Protein AF-A0A927MH63-F1 (afdb_monomer_lite)

InterPro domains:
  IPR002932 Glutamate synthase domain [PF01645] (1-53)
  IPR013785 Aldolase-type TIM barrel [G3DSA:3.20.20.70] (1-74)

Radius of gyration: 19.99 Å; chains: 1; bounding box: 39×19×53 Å

Structure (mmCIF, N/CA/C/O backbone):
data_AF-A0A927MH63-F1
#
_entry.id   AF-A0A927MH63-F1
#
loop_
_atom_site.group_PDB
_atom_site.id
_atom_site.type_symbol
_atom_site.label_atom_id
_atom_site.label_alt_id
_atom_site.label_comp_id
_atom_site.label_asym_id
_atom_site.label_entity_id
_atom_site.label_seq_id
_atom_site.pdbx_PDB_ins_code
_atom_site.Cartn_x
_atom_site.Cartn_y
_atom_site.Cartn_z
_atom_site.occupancy
_atom_site.B_iso_or_equiv
_atom_site.auth_seq_id
_atom_site.auth_comp_id
_atom_site.auth_asym_id
_atom_site.auth_atom_id
_atom_site.pdbx_PDB_model_num
ATOM 1 N N . MET A 1 1 ? -15.089 -7.056 2.604 1.00 74.25 1 MET A N 1
ATOM 2 C CA . MET A 1 1 ? -15.127 -5.887 3.516 1.00 74.25 1 MET A CA 1
ATOM 3 C C . MET A 1 1 ? -16.566 -5.680 3.969 1.00 74.25 1 MET A C 1
ATOM 5 O O . MET A 1 1 ? -17.459 -6.029 3.214 1.00 74.25 1 MET A O 1
ATOM 9 N N . ALA A 1 2 ? -16.804 -5.166 5.181 1.00 90.69 2 ALA A N 1
ATOM 10 C CA . ALA A 1 2 ? -18.171 -5.010 5.701 1.00 90.69 2 ALA A CA 1
ATOM 11 C C . ALA A 1 2 ? -18.909 -3.778 5.136 1.00 90.69 2 ALA A C 1
ATOM 13 O O . ALA A 1 2 ? -20.128 -3.795 5.068 1.00 90.69 2 ALA A O 1
ATOM 14 N N . HIS A 1 3 ? -18.184 -2.732 4.711 1.00 93.44 3 HIS A N 1
ATOM 15 C CA . HIS A 1 3 ? -18.739 -1.500 4.115 1.00 93.44 3 HIS A CA 1
ATOM 16 C C . HIS A 1 3 ? -19.757 -0.737 4.992 1.00 93.44 3 HIS A C 1
ATOM 18 O O . HIS A 1 3 ? -20.618 -0.030 4.480 1.00 93.44 3 HIS A O 1
ATOM 24 N N . ARG A 1 4 ? -19.630 -0.831 6.323 1.00 94.94 4 ARG A N 1
ATOM 25 C CA . ARG A 1 4 ? -20.518 -0.173 7.305 1.00 94.94 4 ARG A CA 1
ATOM 26 C C . ARG A 1 4 ? -19.838 0.931 8.116 1.00 94.94 4 ARG A C 1
ATOM 28 O O . ARG A 1 4 ? -20.246 1.239 9.222 1.00 94.94 4 ARG A O 1
ATOM 35 N N . CYS A 1 5 ? -18.769 1.530 7.595 1.00 96.31 5 CYS A N 1
ATOM 36 C CA . CYS A 1 5 ? -17.941 2.460 8.375 1.00 96.31 5 CYS A CA 1
ATOM 37 C C . CYS A 1 5 ? -18.719 3.678 8.908 1.00 96.31 5 CYS A C 1
ATOM 39 O O . CYS A 1 5 ? -18.384 4.201 9.959 1.00 96.31 5 CYS A O 1
ATOM 41 N N . HIS A 1 6 ? -19.753 4.121 8.190 1.00 96.00 6 HIS A N 1
ATOM 42 C CA . HIS A 1 6 ? -20.575 5.276 8.557 1.00 96.00 6 HIS A CA 1
ATOM 43 C C . HIS A 1 6 ? -21.637 4.969 9.626 1.00 96.00 6 HIS A C 1
ATOM 45 O O . HIS A 1 6 ? -22.292 5.893 10.094 1.00 96.00 6 HIS A O 1
ATOM 51 N N . THR A 1 7 ? -21.848 3.697 9.986 1.00 96.44 7 THR A N 1
ATOM 52 C CA . THR A 1 7 ? -22.892 3.290 10.942 1.00 96.44 7 THR A CA 1
ATOM 53 C C . THR A 1 7 ? -22.371 3.128 12.367 1.00 96.44 7 THR A C 1
ATOM 55 O O . THR A 1 7 ? -23.126 2.687 13.223 1.00 96.44 7 THR A O 1
ATOM 58 N N . ASP A 1 8 ? -21.085 3.405 12.606 1.00 96.19 8 ASP A N 1
ATOM 59 C CA . ASP A 1 8 ? -20.368 3.146 13.867 1.00 96.19 8 ASP A CA 1
ATOM 60 C C . ASP A 1 8 ? -20.259 1.659 14.273 1.00 96.19 8 ASP A C 1
ATOM 62 O O . ASP A 1 8 ? -19.646 1.330 15.277 1.00 96.19 8 ASP A O 1
ATOM 66 N N . ASP A 1 9 ? -20.777 0.732 13.463 1.00 96.00 9 ASP A N 1
ATOM 67 C CA . ASP A 1 9 ? -20.860 -0.704 13.779 1.00 96.00 9 ASP A CA 1
ATOM 68 C C .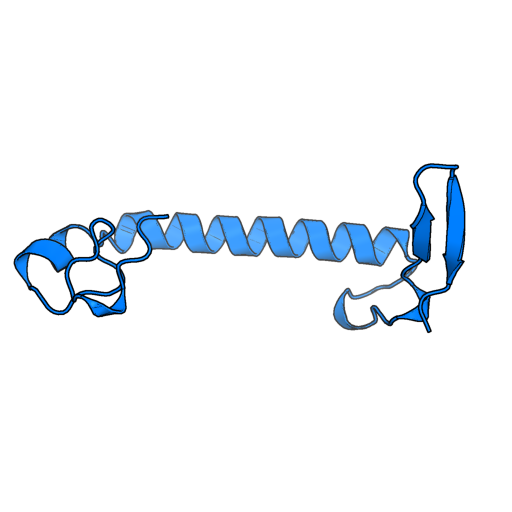 ASP A 1 9 ? -19.831 -1.512 12.967 1.00 96.00 9 ASP A C 1
ATOM 70 O O . ASP A 1 9 ? -20.142 -2.443 12.218 1.00 96.00 9 ASP A O 1
ATOM 74 N N . CYS A 1 10 ? -18.567 -1.077 13.008 1.00 95.56 10 CYS A N 1
ATOM 75 C CA . CYS A 1 10 ? -17.490 -1.731 12.271 1.00 95.56 10 CYS A CA 1
ATOM 76 C C . CYS A 1 10 ? -17.074 -3.044 12.964 1.00 95.56 10 CYS A C 1
ATOM 78 O O . CYS A 1 10 ? -16.400 -2.993 13.996 1.00 95.56 10 CYS A O 1
ATOM 80 N N . PRO A 1 11 ? -17.308 -4.229 12.361 1.00 93.94 11 PRO A N 1
ATOM 81 C CA . PRO A 1 11 ? -16.986 -5.508 13.006 1.00 93.94 11 PRO A CA 1
ATOM 82 C C . PRO A 1 11 ? -15.475 -5.759 13.132 1.00 93.94 11 PRO A C 1
ATOM 84 O O . PRO A 1 11 ? -15.038 -6.607 13.900 1.00 93.94 11 PRO A O 1
ATOM 87 N N . ALA A 1 12 ? -14.656 -5.027 12.370 1.00 93.31 12 ALA A N 1
ATOM 88 C CA . ALA A 1 12 ? -13.197 -5.097 12.448 1.00 93.31 12 ALA A CA 1
ATOM 89 C C . ALA A 1 12 ? -12.600 -4.154 13.510 1.00 93.31 12 ALA A C 1
ATOM 91 O O . ALA A 1 12 ? -11.369 -4.106 13.639 1.00 93.31 12 ALA A O 1
ATOM 92 N N . ALA A 1 13 ? -13.452 -3.404 14.222 1.00 95.25 13 ALA A N 1
ATOM 93 C CA . ALA A 1 13 ? -13.087 -2.425 15.242 1.00 95.25 13 ALA A CA 1
ATOM 94 C C . ALA A 1 13 ? -12.249 -1.235 14.736 1.00 95.25 13 ALA A C 1
ATOM 96 O O . ALA A 1 13 ? -11.558 -0.588 15.515 1.00 95.25 13 ALA A O 1
ATOM 97 N N . VAL A 1 14 ? -12.266 -0.959 13.426 1.00 95.00 14 VAL A N 1
ATOM 98 C CA . VAL A 1 14 ? -11.453 0.116 12.824 1.00 95.00 14 VAL A CA 1
ATOM 99 C C . VAL A 1 14 ? -12.189 1.456 12.851 1.00 95.00 14 VAL A C 1
ATOM 101 O O . VAL A 1 14 ? -11.642 2.446 13.317 1.00 95.00 14 VAL A O 1
ATOM 104 N N . ALA A 1 15 ? -13.425 1.491 12.350 1.00 96.69 15 ALA A N 1
ATOM 105 C CA . ALA A 1 15 ? -14.239 2.702 12.238 1.00 96.69 15 ALA A CA 1
ATOM 106 C C . ALA A 1 15 ? -15.442 2.616 13.190 1.00 96.69 15 ALA A C 1
ATOM 108 O O . ALA A 1 15 ? -16.554 2.332 12.753 1.00 96.69 15 ALA A O 1
ATOM 109 N N . THR A 1 16 ? -15.180 2.751 14.491 1.00 96.69 16 THR A N 1
ATOM 110 C CA . THR A 1 16 ? -16.187 2.693 15.563 1.00 96.69 16 THR A CA 1
ATOM 111 C C . THR A 1 16 ? -15.756 3.547 16.755 1.00 96.69 16 THR A C 1
ATOM 113 O O . THR A 1 16 ? -14.574 3.571 17.118 1.00 96.69 16 THR A O 1
ATOM 116 N N . THR A 1 17 ? -16.713 4.201 17.402 1.00 96.31 17 THR A N 1
ATOM 117 C CA . THR A 1 17 ? -16.569 4.892 18.687 1.00 96.31 17 THR A CA 1
ATOM 118 C C . THR A 1 17 ? -17.149 4.092 19.856 1.00 96.31 17 THR A C 1
ATOM 120 O O . THR A 1 17 ? -16.848 4.403 21.010 1.00 96.31 17 THR A O 1
ATOM 123 N N . ASP A 1 18 ? -17.891 3.008 19.587 1.00 97.06 18 ASP A N 1
ATOM 124 C CA . ASP A 1 18 ? -18.326 2.055 20.612 1.00 97.06 18 ASP A CA 1
ATOM 125 C C . ASP A 1 18 ? -17.113 1.393 21.295 1.00 97.06 18 ASP A C 1
ATOM 127 O O . ASP A 1 18 ? -16.336 0.655 20.677 1.00 97.06 18 ASP A O 1
ATOM 131 N N . LYS A 1 19 ? -16.981 1.624 22.608 1.00 96.44 19 LYS A N 1
ATOM 132 C CA . LYS A 1 19 ? -15.898 1.091 23.450 1.00 96.44 19 LYS A CA 1
ATOM 133 C C . LYS A 1 19 ? -15.837 -0.437 23.480 1.00 96.44 19 LYS A C 1
ATOM 135 O O . LYS A 1 19 ? -14.753 -0.977 23.682 1.00 96.4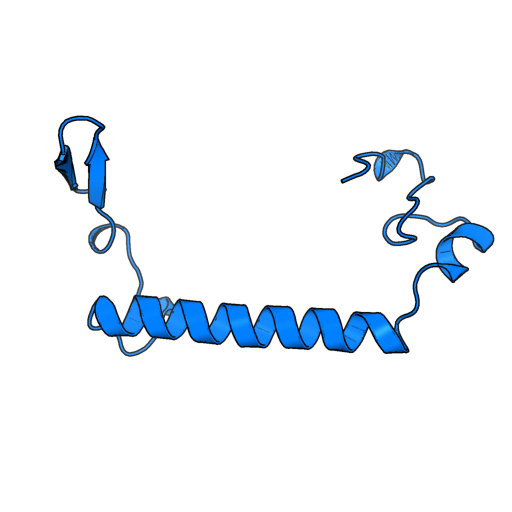4 19 LYS A O 1
ATOM 140 N N . LYS A 1 20 ? -16.963 -1.140 23.326 1.00 96.19 20 LYS A N 1
ATOM 141 C CA . LYS A 1 20 ? -17.002 -2.608 23.257 1.00 96.19 20 LYS A CA 1
ATOM 142 C C . LYS A 1 20 ? -16.417 -3.087 21.937 1.00 96.19 20 LYS A C 1
ATOM 144 O O . LYS A 1 20 ? -15.569 -3.972 21.943 1.00 96.19 20 LYS A O 1
ATOM 149 N N . LEU A 1 21 ? -16.817 -2.476 20.820 1.00 96.19 21 LEU A N 1
ATOM 150 C CA . LEU A 1 21 ? -16.301 -2.848 19.502 1.00 96.19 21 LEU A CA 1
ATOM 151 C C . LEU A 1 21 ? -14.808 -2.529 19.379 1.00 96.19 21 LEU A C 1
ATOM 153 O O . LEU A 1 21 ? -14.058 -3.365 18.883 1.00 96.19 21 LEU A O 1
ATOM 157 N N . GLN A 1 22 ? -14.349 -1.385 19.900 1.00 95.75 22 GLN A N 1
ATOM 158 C CA . GLN A 1 22 ? -12.933 -0.983 19.875 1.00 95.75 22 GLN A CA 1
ATOM 159 C C . GLN A 1 22 ? -11.977 -2.014 20.499 1.00 95.75 22 GLN A C 1
ATOM 161 O O . GLN A 1 22 ? -10.824 -2.098 20.080 1.00 95.75 22 GLN A O 1
ATOM 166 N N . GLN A 1 23 ? -12.443 -2.854 21.432 1.00 94.12 23 GLN A N 1
ATOM 167 C CA . GLN A 1 23 ? -11.633 -3.933 22.019 1.00 94.12 23 GLN A CA 1
ATOM 168 C C . GLN A 1 23 ? -11.172 -4.969 20.979 1.00 94.12 23 GLN A C 1
ATOM 170 O O . GLN A 1 23 ? -10.164 -5.640 21.186 1.00 94.12 23 GLN A O 1
ATOM 175 N N . GLY A 1 24 ? -11.851 -5.073 19.830 1.00 94.25 24 GLY A N 1
ATOM 176 C CA . GLY A 1 24 ? -11.426 -5.919 18.710 1.00 94.25 24 GLY A CA 1
ATOM 177 C C . GLY A 1 24 ? -10.215 -5.380 17.928 1.00 94.25 24 GLY A C 1
ATOM 178 O O . GLY A 1 24 ? -9.674 -6.067 17.051 1.00 94.25 24 GLY A O 1
ATOM 179 N N . LEU A 1 25 ? -9.765 -4.147 18.195 1.00 94.88 25 LEU A N 1
ATOM 180 C CA . LEU A 1 25 ? -8.575 -3.563 17.577 1.00 94.88 25 LEU A CA 1
ATOM 181 C C . LEU A 1 25 ? -7.326 -3.867 18.411 1.00 94.88 25 LEU A C 1
ATOM 183 O O . LEU A 1 25 ? -6.851 -3.046 19.189 1.00 94.88 25 LEU A O 1
ATOM 187 N N . VAL A 1 26 ? -6.746 -5.047 18.195 1.00 95.50 26 VAL A N 1
ATOM 188 C CA . VAL A 1 26 ? -5.495 -5.447 18.856 1.00 95.50 26 VAL A CA 1
ATOM 189 C C . VAL A 1 26 ? -4.293 -4.826 18.136 1.00 95.50 26 VAL A C 1
ATOM 191 O O . VAL A 1 26 ? -3.789 -5.374 17.154 1.00 95.50 26 VAL A O 1
ATOM 194 N N . VAL A 1 27 ? -3.845 -3.656 18.601 1.00 94.81 27 VAL A N 1
ATOM 195 C CA . VAL A 1 27 ? -2.730 -2.894 17.996 1.00 94.81 27 VAL A CA 1
ATOM 196 C C . VAL A 1 27 ? -1.425 -3.690 18.000 1.00 94.81 27 VAL A C 1
ATOM 198 O O . VAL A 1 27 ? -0.710 -3.698 16.999 1.00 94.81 27 VAL A O 1
ATOM 201 N N . GLU A 1 28 ? -1.148 -4.403 19.092 1.00 96.69 28 GLU A N 1
ATOM 202 C CA . GLU A 1 28 ? 0.081 -5.182 19.260 1.00 96.69 28 GLU A CA 1
ATOM 203 C C . GLU A 1 28 ? 0.248 -6.292 18.216 1.00 96.69 28 GLU A C 1
ATOM 205 O O . GLU A 1 28 ? 1.373 -6.598 17.841 1.00 96.69 28 GLU A O 1
ATOM 210 N N . ASP A 1 29 ? -0.850 -6.828 17.683 1.00 95.06 29 ASP A N 1
ATOM 211 C CA . ASP A 1 29 ? -0.836 -7.778 16.567 1.00 95.06 29 ASP A CA 1
ATOM 212 C C . ASP A 1 29 ? -0.861 -7.045 15.213 1.00 95.06 29 ASP A C 1
ATOM 214 O O . ASP A 1 29 ? 0.010 -7.206 14.351 1.00 95.06 29 ASP A O 1
ATOM 218 N N . LYS A 1 30 ? -1.843 -6.151 15.030 1.00 94.81 30 LYS A N 1
ATOM 219 C CA . LYS A 1 30 ? -2.108 -5.508 13.735 1.00 94.81 30 LYS A CA 1
ATOM 220 C C . LYS A 1 30 ? -0.956 -4.622 13.250 1.00 94.81 30 LYS A C 1
ATOM 222 O O . LYS A 1 30 ? -0.806 -4.474 12.036 1.00 94.81 30 LYS A O 1
ATOM 227 N N . LYS A 1 31 ? -0.106 -4.091 14.138 1.00 97.12 31 LYS A N 1
ATOM 228 C CA . LYS A 1 31 ? 1.083 -3.316 13.743 1.00 97.12 31 LYS A CA 1
ATOM 229 C C . LYS A 1 31 ? 2.036 -4.121 12.856 1.00 97.12 31 LYS A C 1
ATOM 231 O O . LYS A 1 31 ? 2.492 -3.605 11.842 1.00 97.12 31 LYS A O 1
ATOM 236 N N . PHE A 1 32 ? 2.260 -5.402 13.158 1.00 98.19 32 PHE A N 1
ATOM 237 C CA . PHE A 1 32 ? 3.138 -6.258 12.354 1.00 98.19 32 PHE A CA 1
ATOM 238 C C . PHE A 1 32 ? 2.541 -6.549 10.979 1.00 98.19 32 PHE A C 1
ATOM 240 O O . PHE A 1 32 ? 3.260 -6.580 9.983 1.00 98.19 32 PHE A O 1
ATOM 247 N N . ARG A 1 33 ? 1.213 -6.683 10.896 1.00 97.12 33 ARG A N 1
ATOM 248 C CA . ARG A 1 33 ? 0.509 -6.841 9.616 1.00 97.12 33 ARG A CA 1
ATOM 249 C C . ARG A 1 33 ? 0.684 -5.616 8.720 1.00 97.12 33 ARG A C 1
ATOM 251 O O . ARG A 1 33 ? 0.925 -5.776 7.527 1.00 97.12 33 ARG A O 1
ATOM 258 N N . VAL A 1 34 ? 0.594 -4.413 9.291 1.00 97.62 34 VAL A N 1
ATOM 259 C CA . VAL A 1 34 ? 0.841 -3.158 8.562 1.00 97.62 34 VAL A CA 1
ATOM 260 C C . VAL A 1 34 ? 2.302 -3.068 8.119 1.00 97.62 34 VAL A C 1
ATOM 262 O O . VAL A 1 34 ? 2.558 -2.765 6.956 1.00 97.62 34 VAL A O 1
ATOM 265 N N . THR A 1 35 ? 3.256 -3.395 8.995 1.00 98.38 35 THR A N 1
ATOM 266 C CA . THR A 1 35 ?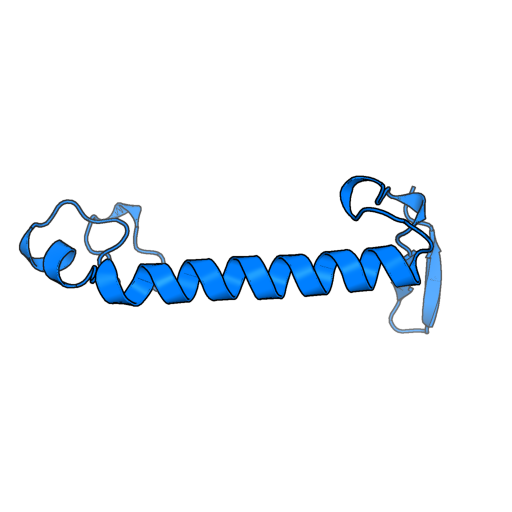 4.685 -3.425 8.647 1.00 98.38 35 THR A CA 1
ATOM 267 C C . THR A 1 35 ? 4.961 -4.373 7.484 1.00 98.38 35 THR A C 1
ATOM 269 O O . THR A 1 35 ? 5.567 -3.965 6.496 1.00 98.38 35 THR A O 1
ATOM 272 N N . ASN A 1 36 ? 4.464 -5.609 7.556 1.00 98.44 36 ASN A N 1
ATOM 273 C CA . ASN A 1 36 ? 4.655 -6.601 6.500 1.00 98.44 36 ASN A CA 1
ATOM 274 C C . ASN A 1 36 ? 4.027 -6.145 5.180 1.00 98.44 36 ASN A C 1
ATOM 276 O O . ASN A 1 36 ? 4.662 -6.254 4.137 1.00 98.44 36 ASN A O 1
ATOM 280 N N . TYR A 1 37 ? 2.827 -5.555 5.222 1.00 98.31 37 TYR A N 1
ATOM 281 C CA . TYR A 1 37 ? 2.197 -4.978 4.034 1.00 98.31 37 TYR A CA 1
ATOM 282 C C . TYR A 1 37 ? 3.078 -3.905 3.377 1.00 98.31 37 TYR A C 1
ATOM 284 O O . TYR A 1 37 ? 3.289 -3.946 2.166 1.00 98.31 37 TYR A O 1
ATOM 292 N N . ILE A 1 38 ? 3.627 -2.970 4.160 1.00 98.44 38 ILE A N 1
ATOM 293 C CA . ILE A 1 38 ? 4.491 -1.901 3.637 1.00 98.44 38 ILE A CA 1
ATOM 294 C C . ILE A 1 38 ? 5.789 -2.473 3.059 1.00 98.44 38 ILE A C 1
ATOM 296 O O . ILE A 1 38 ? 6.209 -2.042 1.986 1.00 98.44 38 ILE A O 1
ATOM 300 N N . LEU A 1 39 ? 6.418 -3.436 3.739 1.00 98.50 39 LEU A N 1
ATOM 301 C CA . LEU A 1 39 ? 7.657 -4.063 3.274 1.00 98.50 39 LEU A CA 1
ATOM 302 C C . LEU A 1 39 ? 7.454 -4.785 1.939 1.00 98.50 39 LEU A C 1
ATOM 304 O O . LEU A 1 39 ? 8.179 -4.506 0.987 1.00 98.50 39 LEU A O 1
ATOM 308 N N . THR A 1 40 ? 6.430 -5.635 1.840 1.00 98.56 40 THR A N 1
ATOM 309 C CA . THR A 1 40 ? 6.121 -6.370 0.607 1.00 98.56 40 THR A CA 1
ATOM 310 C C . THR A 1 40 ? 5.702 -5.432 -0.526 1.00 98.56 40 THR A C 1
ATOM 312 O O . THR A 1 40 ? 6.127 -5.606 -1.666 1.00 98.56 40 THR A O 1
ATOM 315 N N . MET A 1 41 ? 4.907 -4.398 -0.231 1.00 98.06 41 MET A N 1
ATOM 316 C CA . MET A 1 41 ? 4.526 -3.392 -1.227 1.00 98.06 41 MET A CA 1
ATOM 317 C C . MET A 1 41 ? 5.752 -2.637 -1.754 1.00 98.06 41 MET A C 1
ATOM 319 O O . MET A 1 41 ? 5.902 -2.478 -2.966 1.00 98.06 41 MET A O 1
ATOM 323 N N . ARG A 1 42 ? 6.667 -2.231 -0.865 1.00 97.81 42 ARG A N 1
ATOM 324 C CA . ARG A 1 42 ? 7.920 -1.572 -1.249 1.00 97.81 42 ARG A CA 1
ATOM 325 C C . ARG A 1 42 ? 8.779 -2.478 -2.127 1.00 97.81 42 ARG A C 1
ATOM 327 O O . ARG A 1 42 ? 9.257 -2.020 -3.158 1.00 97.81 42 ARG A O 1
ATOM 334 N N . GLU A 1 43 ? 8.966 -3.735 -1.740 1.00 98.12 43 GLU A N 1
ATOM 335 C CA . GLU A 1 43 ? 9.723 -4.712 -2.528 1.00 98.12 43 GLU A CA 1
ATOM 336 C C . GLU A 1 43 ? 9.152 -4.854 -3.947 1.00 98.12 43 GLU A C 1
ATOM 338 O O . GLU A 1 43 ? 9.883 -4.701 -4.927 1.00 98.12 43 GLU A O 1
ATOM 343 N N . GLY A 1 44 ? 7.834 -5.039 -4.067 1.00 98.06 44 GLY A N 1
ATOM 344 C CA . GLY A 1 44 ? 7.155 -5.130 -5.359 1.00 98.06 44 GLY A CA 1
ATOM 345 C C . GLY A 1 44 ? 7.321 -3.872 -6.216 1.00 98.06 44 GLY A C 1
ATOM 346 O O . GLY A 1 44 ? 7.628 -3.974 -7.403 1.00 98.06 44 GLY A O 1
ATOM 347 N N . LEU A 1 45 ? 7.187 -2.681 -5.621 1.00 97.44 45 LEU A N 1
ATOM 348 C CA . LEU A 1 45 ? 7.385 -1.415 -6.335 1.00 97.44 45 LEU A CA 1
ATOM 349 C C . LEU A 1 45 ? 8.810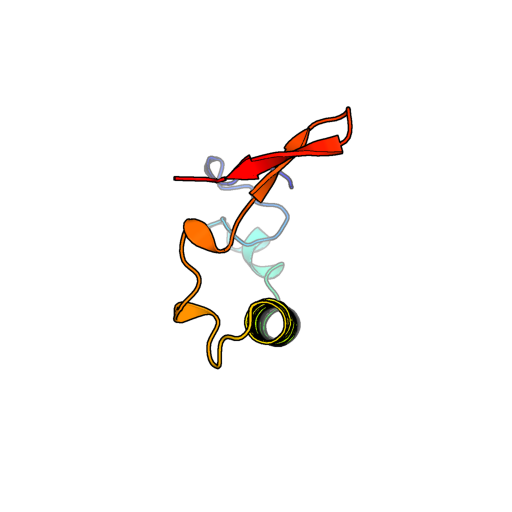 -1.264 -6.874 1.00 97.44 45 LEU A C 1
ATOM 351 O O . LEU A 1 45 ? 8.984 -0.856 -8.021 1.00 97.44 45 LEU A O 1
ATOM 355 N N . PHE A 1 46 ? 9.827 -1.595 -6.076 1.00 98.00 46 PHE A N 1
ATOM 356 C CA . PHE A 1 46 ? 11.219 -1.532 -6.525 1.00 98.00 46 PHE A CA 1
ATOM 357 C C . PHE A 1 46 ? 11.529 -2.584 -7.594 1.00 98.00 46 PHE A C 1
ATOM 359 O O . PHE A 1 46 ? 12.266 -2.286 -8.529 1.00 98.00 46 PHE A O 1
ATOM 366 N N . CYS A 1 47 ? 10.929 -3.773 -7.511 1.00 98.19 47 CYS A 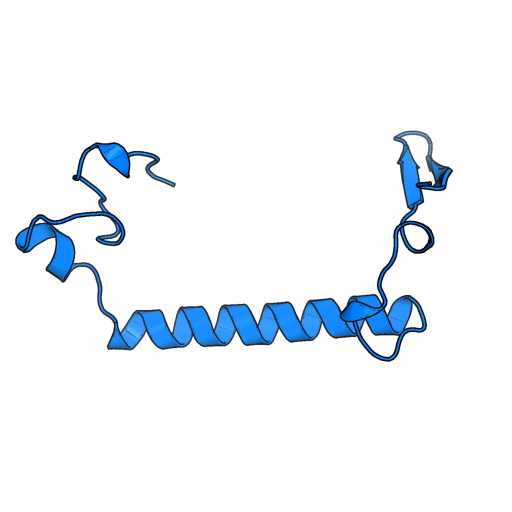N 1
ATOM 367 C CA . CYS A 1 47 ? 11.037 -4.786 -8.558 1.00 98.19 47 CYS A CA 1
ATOM 368 C C . CYS A 1 47 ? 10.463 -4.276 -9.893 1.00 98.19 47 CYS A C 1
ATOM 370 O O . CYS A 1 47 ? 11.150 -4.313 -10.914 1.00 98.19 47 CYS A O 1
ATOM 372 N N . ILE A 1 48 ? 9.249 -3.707 -9.875 1.00 97.25 48 ILE A N 1
ATOM 373 C CA . ILE A 1 48 ? 8.605 -3.114 -11.062 1.00 97.25 48 ILE A CA 1
ATOM 374 C C . ILE A 1 48 ? 9.438 -1.952 -11.630 1.00 97.25 48 ILE A C 1
ATOM 376 O O . ILE A 1 48 ? 9.627 -1.853 -12.840 1.00 97.25 48 ILE A O 1
ATOM 380 N N . ALA A 1 49 ? 9.959 -1.077 -10.770 1.00 97.81 49 ALA A N 1
ATOM 381 C CA . ALA A 1 49 ? 10.818 0.026 -11.195 1.00 97.81 49 ALA A CA 1
ATOM 382 C C . ALA A 1 49 ? 12.112 -0.479 -11.853 1.00 97.81 49 ALA A C 1
ATOM 384 O O . ALA A 1 49 ? 12.478 -0.003 -12.927 1.00 97.81 49 ALA A O 1
ATOM 385 N N . GLY A 1 50 ? 12.755 -1.487 -11.259 1.00 97.19 50 GLY A N 1
ATOM 386 C CA . GLY A 1 50 ? 13.976 -2.087 -11.788 1.00 97.19 50 GLY A CA 1
ATOM 387 C C . GLY A 1 50 ? 13.784 -2.703 -13.174 1.00 97.19 50 GLY A C 1
ATOM 388 O O . GLY A 1 50 ? 14.596 -2.454 -14.062 1.00 97.19 50 GLY A O 1
ATOM 389 N N . VAL A 1 51 ? 12.685 -3.435 -13.409 1.00 96.38 51 VAL A N 1
ATOM 390 C CA . VAL A 1 51 ? 12.394 -3.989 -14.750 1.00 96.38 51 VAL A CA 1
ATOM 391 C C . VAL A 1 51 ? 12.062 -2.908 -15.780 1.00 96.38 51 VAL A C 1
ATOM 393 O O . VAL A 1 51 ? 12.297 -3.110 -16.968 1.00 96.38 51 VAL A O 1
ATOM 396 N N . ALA A 1 52 ? 11.564 -1.751 -15.338 1.00 96.19 52 ALA A N 1
ATOM 397 C CA . ALA A 1 52 ? 11.352 -0.578 -16.181 1.00 96.19 52 ALA A CA 1
ATOM 398 C C . ALA A 1 52 ? 12.639 0.242 -16.421 1.00 96.19 52 ALA A C 1
ATOM 400 O O . ALA A 1 52 ? 12.588 1.255 -17.114 1.00 96.19 52 ALA A O 1
ATOM 401 N N . GLY A 1 53 ? 13.787 -0.171 -15.866 1.00 97.00 53 GLY A N 1
ATOM 402 C CA . GLY A 1 53 ? 15.065 0.533 -16.008 1.00 97.00 53 GLY A CA 1
ATOM 403 C C . GLY A 1 53 ? 15.225 1.747 -15.086 1.00 97.00 53 GLY A C 1
ATOM 404 O O . GLY A 1 53 ? 16.042 2.623 -15.364 1.00 97.00 53 GLY A O 1
ATOM 405 N N . LEU A 1 54 ? 14.455 1.816 -13.998 1.00 97.81 54 LEU A N 1
ATOM 406 C CA . LEU A 1 54 ? 14.466 2.915 -13.033 1.00 97.81 54 LEU A CA 1
ATOM 407 C C . LEU A 1 54 ? 15.151 2.503 -11.722 1.00 97.81 54 LEU A C 1
ATOM 409 O O . LEU A 1 54 ? 14.983 1.391 -11.229 1.00 97.81 54 LEU A O 1
ATOM 413 N N . ASP A 1 55 ? 15.868 3.440 -11.106 1.00 96.62 55 ASP A N 1
ATOM 414 C CA . ASP A 1 55 ? 16.501 3.298 -9.783 1.00 96.62 55 ASP A CA 1
ATOM 415 C C . ASP A 1 55 ? 15.531 3.555 -8.611 1.00 96.62 55 ASP A C 1
ATOM 417 O O . ASP A 1 55 ? 15.843 3.257 -7.458 1.00 96.62 55 ASP A O 1
ATOM 421 N N . SER A 1 56 ? 14.353 4.118 -8.889 1.00 97.06 56 SER A N 1
ATOM 422 C CA . SER A 1 56 ? 13.322 4.407 -7.895 1.00 97.06 56 SER A CA 1
ATOM 423 C C . SER A 1 56 ? 11.920 4.317 -8.505 1.00 97.06 56 SER A C 1
ATOM 425 O O . SER A 1 56 ? 11.689 4.876 -9.582 1.00 97.06 56 SER A O 1
ATOM 427 N N . PRO A 1 57 ? 10.936 3.725 -7.797 1.00 97.38 57 PRO A N 1
ATOM 428 C CA . PRO A 1 57 ? 9.540 3.705 -8.241 1.00 97.38 57 PRO A CA 1
ATOM 429 C C . PRO A 1 57 ? 8.911 5.099 -8.350 1.00 97.38 57 PRO A C 1
ATOM 431 O O . PRO A 1 57 ? 7.924 5.267 -9.058 1.00 97.38 57 PRO A O 1
ATOM 434 N N . THR A 1 58 ? 9.485 6.124 -7.715 1.00 97.19 58 THR A N 1
ATOM 435 C CA . THR A 1 58 ? 9.008 7.514 -7.843 1.00 97.19 58 THR A CA 1
ATOM 436 C C . THR A 1 58 ? 9.235 8.116 -9.231 1.00 97.19 58 THR A C 1
ATOM 438 O O . THR A 1 58 ? 8.667 9.162 -9.529 1.00 97.19 58 THR A O 1
ATOM 441 N N . LYS A 1 59 ? 10.060 7.481 -10.073 1.00 97.44 59 LYS A N 1
ATOM 442 C CA . LYS A 1 59 ? 10.323 7.907 -11.456 1.00 97.44 59 LYS A CA 1
ATOM 443 C C . LYS A 1 59 ? 9.382 7.259 -12.475 1.00 97.44 59 LYS A C 1
ATOM 445 O O . LYS A 1 59 ? 9.484 7.553 -13.664 1.00 97.44 59 LYS A O 1
ATOM 450 N N . LEU A 1 60 ? 8.467 6.392 -12.029 1.00 95.62 60 LEU A N 1
ATOM 451 C CA . LEU A 1 60 ? 7.421 5.858 -12.894 1.00 95.62 60 LEU A CA 1
ATOM 452 C C . LEU A 1 60 ? 6.565 7.006 -13.438 1.00 95.62 60 LEU A C 1
ATOM 454 O O . LEU A 1 60 ? 6.146 7.912 -12.721 1.00 95.62 60 LEU A O 1
ATOM 458 N N . ALA A 1 61 ? 6.297 6.936 -14.731 1.00 94.25 61 ALA A N 1
ATOM 459 C CA . ALA A 1 61 ? 5.569 7.936 -15.503 1.00 94.25 61 ALA A CA 1
ATOM 460 C C . ALA A 1 61 ? 4.664 7.229 -16.516 1.00 94.25 61 ALA A C 1
ATOM 462 O O . ALA A 1 61 ? 4.890 6.054 -16.807 1.00 94.25 61 ALA A O 1
ATOM 463 N N . ARG A 1 62 ? 3.667 7.931 -17.073 1.00 93.19 62 ARG A N 1
ATOM 464 C CA . ARG A 1 62 ? 2.653 7.326 -17.964 1.00 93.19 62 ARG A CA 1
ATOM 465 C C . ARG A 1 62 ? 3.264 6.571 -19.148 1.00 93.19 62 ARG A C 1
ATOM 467 O O . ARG A 1 62 ? 2.830 5.462 -19.425 1.00 93.19 62 ARG A O 1
ATOM 474 N N . HIS A 1 63 ? 4.358 7.081 -19.719 1.00 92.19 63 HIS A N 1
ATOM 475 C CA . HIS A 1 63 ? 5.071 6.430 -20.825 1.00 92.19 63 HIS A CA 1
ATOM 476 C C . HIS A 1 63 ? 5.722 5.075 -20.477 1.00 92.19 63 HIS A C 1
ATOM 478 O O . HIS A 1 63 ? 6.117 4.350 -21.384 1.00 92.19 63 HIS A O 1
ATOM 484 N N . HIS A 1 64 ? 5.839 4.708 -19.194 1.00 93.31 64 HIS A N 1
ATOM 485 C CA . HIS A 1 64 ? 6.272 3.366 -18.774 1.00 93.31 64 HIS A CA 1
ATOM 486 C C . HIS A 1 64 ? 5.127 2.338 -18.803 1.00 93.31 64 HIS A C 1
ATOM 488 O O . HIS A 1 64 ? 5.361 1.148 -18.602 1.00 93.31 64 HIS A O 1
ATOM 494 N N . VAL A 1 65 ? 3.883 2.781 -19.006 1.00 93.88 65 VAL A N 1
ATOM 495 C CA . VAL A 1 65 ? 2.687 1.938 -19.003 1.00 93.88 65 VAL A CA 1
ATOM 496 C C . VAL A 1 65 ? 2.197 1.746 -20.433 1.00 93.88 65 VAL A C 1
ATOM 498 O O . VAL A 1 65 ? 2.122 2.684 -21.224 1.00 93.88 65 VAL A O 1
ATOM 501 N N . VAL A 1 66 ? 1.810 0.514 -20.749 1.00 94.50 66 VAL A N 1
ATOM 502 C CA . VAL A 1 66 ? 1.162 0.166 -22.013 1.00 94.50 66 VAL A CA 1
ATOM 503 C C . VAL A 1 66 ? -0.153 -0.550 -21.736 1.00 94.50 66 VAL A C 1
ATOM 505 O O . VAL A 1 66 ? -0.259 -1.340 -20.796 1.00 94.50 66 VAL A O 1
ATOM 508 N N . TYR A 1 67 ? -1.160 -0.290 -22.560 1.00 95.06 67 TYR A N 1
ATOM 509 C CA . TYR A 1 67 ? -2.410 -1.036 -22.550 1.00 95.06 67 TYR A CA 1
ATOM 510 C C . TYR A 1 67 ? -2.326 -2.170 -23.570 1.00 95.06 67 TYR A C 1
ATOM 512 O O . TYR A 1 67 ? -2.003 -1.940 -24.734 1.00 95.06 67 TYR A O 1
ATOM 520 N N . LYS A 1 68 ? -2.618 -3.396 -23.135 1.00 96.38 68 LYS A N 1
ATOM 521 C CA . LYS A 1 68 ? -2.724 -4.564 -24.010 1.00 96.38 68 LYS A CA 1
ATOM 522 C C . LYS A 1 68 ? -4.174 -5.027 -24.037 1.00 96.38 68 LYS A C 1
ATOM 524 O O . LYS A 1 68 ? -4.725 -5.348 -22.987 1.00 96.38 68 LYS A O 1
ATOM 529 N N . ASP A 1 69 ? -4.776 -5.055 -25.219 1.00 96.50 69 ASP A N 1
ATOM 530 C CA . ASP A 1 69 ? -6.157 -5.513 -25.373 1.00 96.50 69 ASP A CA 1
ATOM 531 C C . ASP A 1 69 ? -6.276 -7.048 -25.414 1.00 96.50 69 ASP A C 1
ATOM 533 O O . ASP A 1 69 ? -5.282 -7.780 -25.429 1.00 96.50 69 ASP A O 1
ATOM 537 N N . GLU A 1 70 ? -7.512 -7.546 -25.472 1.00 97.19 70 GLU A N 1
ATOM 538 C CA . GLU A 1 70 ? -7.821 -8.984 -25.508 1.00 97.19 70 GLU A CA 1
ATOM 539 C C . GLU A 1 70 ? -7.252 -9.704 -26.743 1.00 97.19 70 GLU A C 1
ATOM 541 O O . GLU A 1 70 ? -7.028 -10.913 -26.714 1.00 97.19 70 GLU A O 1
ATOM 546 N N . ARG A 1 71 ? -6.984 -8.969 -27.831 1.00 96.94 71 ARG A N 1
ATOM 547 C CA . ARG A 1 71 ? -6.388 -9.491 -29.073 1.00 96.94 71 ARG A CA 1
ATOM 548 C C . ARG A 1 71 ? -4.861 -9.368 -29.076 1.00 96.94 71 A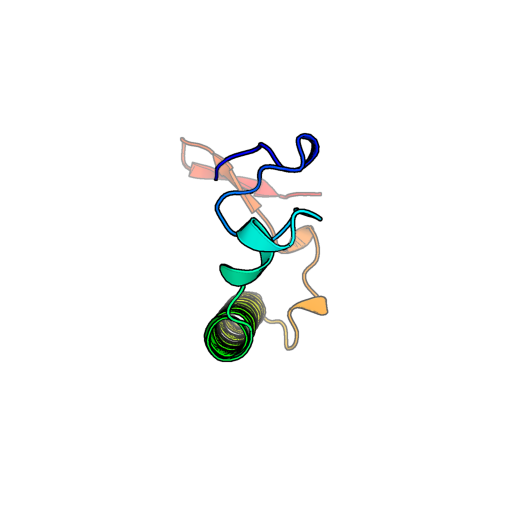RG A C 1
ATOM 550 O O . ARG A 1 71 ? -4.223 -9.728 -30.062 1.00 96.94 71 ARG A O 1
ATOM 557 N N . GLY A 1 72 ? -4.275 -8.864 -27.991 1.00 95.38 72 GLY A N 1
ATOM 558 C CA . GLY A 1 72 ? -2.841 -8.691 -27.810 1.00 95.38 72 GLY A CA 1
ATOM 559 C C . GLY A 1 72 ? -2.245 -7.443 -28.462 1.00 95.38 72 GLY A C 1
ATOM 560 O O . GLY A 1 72 ? -1.020 -7.323 -28.481 1.00 95.38 72 GLY A O 1
ATOM 561 N N . ARG A 1 73 ? -3.064 -6.517 -28.973 1.00 96.00 73 ARG A N 1
ATOM 562 C CA . ARG A 1 73 ? -2.594 -5.236 -29.522 1.00 96.00 73 ARG A CA 1
ATOM 563 C C . ARG A 1 73 ? -2.134 -4.334 -28.379 1.00 96.00 73 ARG A C 1
ATOM 565 O O . ARG A 1 73 ? -2.794 -4.278 -27.342 1.00 96.00 73 ARG A O 1
ATOM 572 N N . ILE A 1 74 ? -1.008 -3.649 -28.574 1.00 95.62 74 ILE A N 1
ATOM 573 C CA . ILE A 1 74 ? -0.374 -2.787 -27.569 1.00 95.62 74 ILE A CA 1
ATOM 574 C C . ILE A 1 74 ? -0.616 -1.322 -27.936 1.00 95.62 74 ILE A C 1
ATOM 576 O O . ILE A 1 74 ? -0.382 -0.925 -29.077 1.00 95.62 74 ILE A O 1
ATOM 580 N N . PHE A 1 75 ? -1.049 -0.529 -26.960 1.00 93.62 75 PHE A N 1
ATOM 581 C CA . PHE A 1 75 ? -1.315 0.899 -27.090 1.00 93.62 75 PHE A CA 1
ATOM 582 C C . PHE A 1 75 ? -0.508 1.673 -26.038 1.00 93.62 75 PHE A C 1
ATOM 584 O O . PHE A 1 75 ? -0.513 1.277 -24.866 1.00 93.62 75 PHE A O 1
ATOM 591 N N . PRO A 1 76 ? 0.188 2.759 -26.419 1.00 89.62 76 PRO A N 1
ATOM 592 C CA . PRO A 1 76 ? 0.837 3.629 -25.448 1.00 89.62 76 PRO A CA 1
ATOM 593 C C . PRO A 1 76 ? -0.215 4.344 -24.593 1.00 89.62 76 PRO A C 1
ATOM 595 O O . PRO A 1 76 ? -1.300 4.676 -25.074 1.00 89.62 76 PRO A O 1
ATOM 598 N N . VAL A 1 77 ? 0.110 4.577 -23.322 1.00 85.69 77 VAL A N 1
ATOM 599 C CA . VAL A 1 77 ? -0.678 5.445 -22.444 1.00 85.69 77 VAL A CA 1
ATOM 600 C C . VAL A 1 77 ? -0.019 6.822 -22.468 1.00 85.69 77 VAL A C 1
ATOM 602 O O . VAL A 1 77 ? 1.069 6.986 -21.917 1.00 85.69 77 VAL A O 1
ATOM 605 N N . GLU A 1 78 ? -0.646 7.785 -23.146 1.00 71.38 78 GLU A N 1
ATOM 606 C CA . GLU A 1 78 ? -0.241 9.200 -23.090 1.00 71.38 78 GLU A CA 1
ATOM 607 C C . GLU A 1 78 ? -0.322 9.753 -21.654 1.00 71.38 78 GLU A C 1
ATOM 609 O O . GLU A 1 78 ? -1.274 9.399 -20.904 1.00 71.38 78 GLU A O 1
#

Secondary structure (DSSP, 8-state):
----GGGT--TTSSS---HHHHTT--HHHHHHHHHHHHHHHHHHHHHHHHHTT-SSGGG--GGG-EEE-TT--EEE--

pLDDT: mean 95.34, std 4.23, range [71.38, 98.56]

Foldseek 3Di:
DPPCLVVLPDCCLPRHPPPVSVVSPPCVPVVVVVVVVVVVVLVVLCVLQVVLVHNGSVPDDQQSDWDQDPVRDIHGGD

Organism: NCBI:txid34101

Sequence (78 aa):
MAHRCHTDDCPAAVATTDKKLQQGLVVEDKKFRVTNYILTMREGLFCIAGVAGLDSPTKLARHHVVYKDERGRIFPVE